Protein AF-A0AA38CJH4-F1 (afdb_monomer_lite)

Foldseek 3Di:
DLLPPDDDDDPDDDPDPVSVVNVVVFVVLLVVLLVPDDPVLNVVQVPPPTSNSSVVVVCCVVVPPPD

pLDDT: mean 82.01, std 13.98, range [45.91, 94.31]

InterPro domains:
  IPR061502 Copia/RE1/RE2-like, N-terminal domain [PF14223] (11-66)

Radius of gyration: 13.15 Å; chains: 1; bounding box: 30×20×39 Å

Organism: Taxus chinensis (NCBI:txid29808)

Secondary structure (DSSP, 8-state):
-TTTS-PPPPSS---SHHHHHHHHHHHHHHHHHHHTS-HHHHHHHTT-SSHHHHHHHHHHHHH----

Sequence (67 aa):
DVVDSGYTVPTTPPTNQTGKRVVENNSKAMNAILCGLAEAEFVKVMQCDTAKEMWDKLKTIYEGDNK

Structure (mmCIF, N/CA/C/O backbone):
data_AF-A0AA38CJH4-F1
#
_entry.id   AF-A0AA38CJH4-F1
#
loop_
_atom_site.group_PDB
_atom_site.id
_atom_site.type_symbol
_atom_site.label_atom_id
_atom_site.label_alt_id
_atom_site.label_comp_id
_atom_site.label_asym_id
_atom_site.label_entity_id
_atom_site.label_seq_id
_atom_site.pdbx_PDB_ins_code
_atom_site.Cartn_x
_atom_site.Cartn_y
_atom_site.Cartn_z
_atom_site.occupancy
_atom_site.B_iso_or_equiv
_atom_site.auth_seq_id
_atom_site.auth_comp_id
_atom_site.auth_asym_id
_atom_site.auth_atom_id
_atom_site.pdbx_PDB_model_num
ATOM 1 N N . ASP A 1 1 ? 3.657 -13.424 -7.099 1.00 45.91 1 ASP A N 1
ATOM 2 C CA . ASP A 1 1 ? 3.002 -12.104 -7.046 1.00 45.91 1 ASP A CA 1
ATOM 3 C C . ASP A 1 1 ? 4.005 -10.965 -7.034 1.00 45.91 1 ASP A C 1
ATOM 5 O O . ASP A 1 1 ? 5.072 -11.114 -6.451 1.00 45.91 1 ASP A O 1
ATOM 9 N N . VAL A 1 2 ? 3.668 -9.819 -7.637 1.00 52.06 2 VAL A N 1
ATOM 10 C CA . VAL A 1 2 ? 4.487 -8.585 -7.545 1.00 52.06 2 VAL A CA 1
ATOM 11 C C . VAL A 1 2 ? 4.608 -8.099 -6.092 1.00 52.06 2 VAL A C 1
ATOM 13 O O . VAL A 1 2 ? 5.584 -7.450 -5.742 1.00 52.06 2 VAL A O 1
ATOM 16 N N . VAL A 1 3 ? 3.652 -8.469 -5.237 1.00 50.62 3 VAL A N 1
ATOM 17 C CA . VAL A 1 3 ? 3.636 -8.155 -3.797 1.00 50.62 3 VAL A CA 1
ATOM 18 C C . VAL A 1 3 ? 4.598 -9.052 -2.992 1.00 50.62 3 VAL A C 1
ATOM 20 O O . VAL A 1 3 ? 5.075 -8.680 -1.917 1.00 50.62 3 VAL A O 1
ATOM 23 N N . ASP A 1 4 ? 4.918 -10.231 -3.530 1.00 48.66 4 ASP A N 1
ATOM 24 C CA . ASP A 1 4 ? 5.718 -11.257 -2.854 1.00 48.66 4 ASP A CA 1
ATOM 25 C C . ASP A 1 4 ? 7.206 -11.187 -3.247 1.00 48.66 4 ASP A C 1
ATOM 27 O O . ASP A 1 4 ? 8.102 -11.362 -2.423 1.00 48.66 4 ASP A O 1
ATOM 31 N N . SER A 1 5 ? 7.485 -10.790 -4.493 1.00 52.78 5 SER A N 1
ATOM 32 C CA . SER A 1 5 ? 8.831 -10.445 -4.961 1.00 52.78 5 SER A CA 1
ATOM 33 C C . SER A 1 5 ? 9.294 -9.138 -4.309 1.00 52.78 5 SER A C 1
ATOM 35 O O . SER A 1 5 ? 8.828 -8.071 -4.697 1.00 52.78 5 SER A O 1
ATOM 37 N N . GLY A 1 6 ? 10.214 -9.210 -3.341 1.00 56.50 6 GLY A N 1
ATOM 38 C CA . GLY A 1 6 ? 10.766 -8.061 -2.613 1.00 56.50 6 GLY A CA 1
ATOM 39 C C . GLY A 1 6 ? 11.166 -6.888 -3.515 1.00 56.50 6 GLY A C 1
ATOM 40 O O . GLY A 1 6 ? 12.240 -6.887 -4.112 1.00 56.50 6 GLY A O 1
ATOM 41 N N . TYR A 1 7 ? 10.290 -5.887 -3.604 1.00 65.19 7 TYR A N 1
ATOM 42 C CA . TYR A 1 7 ? 10.588 -4.599 -4.215 1.00 65.19 7 TYR A CA 1
ATOM 43 C C . TYR A 1 7 ? 11.561 -3.853 -3.301 1.00 65.19 7 TYR A C 1
ATOM 45 O O . TYR A 1 7 ? 11.238 -3.577 -2.147 1.00 65.19 7 TYR A O 1
ATOM 53 N N . THR A 1 8 ? 12.747 -3.531 -3.807 1.00 66.50 8 THR A N 1
ATOM 54 C CA . THR A 1 8 ? 13.657 -2.589 -3.155 1.00 66.50 8 THR A CA 1
ATOM 55 C C . THR A 1 8 ? 13.458 -1.216 -3.783 1.00 66.50 8 THR A C 1
ATOM 57 O O . THR A 1 8 ? 13.402 -1.094 -5.008 1.00 66.50 8 THR A O 1
ATOM 60 N N . VAL A 1 9 ? 13.333 -0.175 -2.953 1.00 70.19 9 VAL A N 1
ATOM 61 C CA . VAL A 1 9 ? 13.266 1.209 -3.440 1.00 70.19 9 VAL A CA 1
ATOM 62 C C . VAL A 1 9 ? 14.549 1.488 -4.237 1.00 70.19 9 VAL A C 1
ATOM 64 O O . VAL A 1 9 ? 15.642 1.399 -3.668 1.00 70.19 9 VAL A O 1
ATOM 67 N N . PRO A 1 10 ? 14.467 1.781 -5.548 1.00 66.94 10 PRO A N 1
ATOM 68 C CA . PRO A 1 10 ? 15.658 1.993 -6.355 1.00 66.94 10 PRO A CA 1
ATOM 69 C C . PRO A 1 10 ? 16.378 3.259 -5.893 1.00 66.94 10 PRO A C 1
ATOM 71 O O . PRO A 1 10 ? 15.838 4.358 -5.978 1.00 66.94 10 PRO A O 1
ATOM 74 N N . THR A 1 11 ? 17.621 3.118 -5.437 1.00 65.19 11 THR A N 1
ATOM 75 C CA . THR A 1 11 ? 18.478 4.259 -5.062 1.00 65.19 11 THR A CA 1
ATOM 76 C C . THR A 1 11 ? 18.958 5.044 -6.290 1.00 65.19 11 THR A C 1
ATOM 78 O O . THR A 1 11 ? 19.409 6.180 -6.176 1.00 65.19 11 THR A O 1
ATOM 81 N N . THR A 1 12 ? 18.853 4.449 -7.480 1.00 68.00 12 THR A N 1
ATOM 82 C CA . THR A 1 12 ? 19.161 5.073 -8.769 1.00 68.00 12 THR A CA 1
ATOM 83 C C . THR A 1 12 ? 17.980 4.910 -9.730 1.00 68.00 12 THR A C 1
ATOM 85 O O . THR A 1 12 ? 17.300 3.879 -9.696 1.00 68.00 12 THR A O 1
ATOM 88 N N . PRO A 1 13 ? 17.707 5.899 -10.607 1.00 74.44 13 PRO A N 1
ATOM 89 C CA . PRO A 1 13 ? 16.669 5.766 -11.620 1.00 74.44 13 PRO A CA 1
ATOM 90 C C . PRO A 1 13 ? 16.919 4.518 -12.476 1.00 74.44 13 PRO A C 1
ATOM 92 O O . PRO A 1 13 ? 18.038 4.335 -12.967 1.00 74.44 13 PRO A O 1
ATOM 95 N N . PRO A 1 14 ? 15.912 3.653 -12.686 1.00 74.31 14 PRO A N 1
ATOM 96 C CA . PRO A 1 14 ? 16.115 2.425 -13.434 1.00 74.31 14 PRO A CA 1
ATOM 97 C C . PRO A 1 14 ? 16.502 2.732 -14.885 1.00 74.31 14 PRO A C 1
ATOM 99 O O . PRO A 1 14 ? 15.738 3.317 -15.658 1.00 74.31 14 PRO A O 1
ATOM 102 N N . THR A 1 15 ? 17.708 2.313 -15.266 1.00 76.62 15 THR A N 1
ATOM 103 C CA . THR A 1 15 ? 18.267 2.523 -16.610 1.00 76.62 15 THR A CA 1
ATOM 104 C C . THR A 1 15 ? 17.813 1.458 -17.607 1.00 76.62 15 THR A C 1
ATOM 106 O O . THR A 1 15 ? 17.803 1.708 -18.811 1.00 76.62 15 THR A O 1
ATOM 109 N N . ASN A 1 16 ? 17.376 0.290 -17.126 1.00 83.56 16 ASN A N 1
ATOM 110 C CA . ASN A 1 16 ? 16.888 -0.815 -17.949 1.00 83.56 16 ASN A CA 1
ATOM 111 C C . ASN A 1 16 ? 15.350 -0.929 -17.928 1.00 83.56 16 ASN A C 1
ATOM 113 O O . ASN A 1 16 ? 14.661 -0.424 -17.039 1.00 83.56 16 ASN A O 1
ATOM 117 N N . GLN A 1 17 ? 14.794 -1.605 -18.938 1.00 84.50 17 GLN A N 1
ATOM 118 C CA . GLN A 1 17 ? 13.344 -1.772 -19.081 1.00 84.50 17 GLN A CA 1
ATOM 119 C C . GLN A 1 17 ? 12.731 -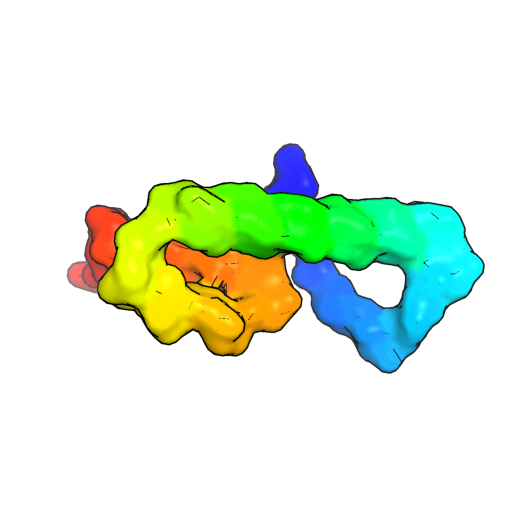2.561 -17.914 1.00 84.50 17 GLN A C 1
ATOM 121 O O . GLN A 1 17 ? 11.613 -2.270 -17.495 1.00 84.50 17 GLN A O 1
ATOM 126 N N . THR A 1 18 ? 13.460 -3.537 -17.373 1.00 84.25 18 THR A N 1
ATOM 127 C CA . THR A 1 18 ? 13.004 -4.363 -16.248 1.00 84.25 18 THR A CA 1
ATOM 128 C C . THR A 1 18 ? 12.808 -3.533 -14.982 1.00 84.25 18 THR A C 1
ATOM 130 O O . THR A 1 18 ? 11.743 -3.590 -14.380 1.00 84.25 18 THR A O 1
ATOM 133 N N . GLY A 1 19 ? 13.781 -2.700 -14.612 1.00 83.56 19 GLY A N 1
ATOM 134 C CA . GLY A 1 19 ? 13.693 -1.821 -13.448 1.00 83.56 19 GLY A CA 1
ATOM 135 C C . GLY A 1 19 ? 12.577 -0.787 -13.590 1.00 83.56 19 GLY A C 1
ATOM 136 O O . GLY A 1 19 ? 11.846 -0.546 -12.634 1.00 83.56 19 GLY A O 1
ATOM 137 N N . LYS A 1 20 ? 12.373 -0.240 -14.798 1.00 85.06 20 LYS A N 1
ATOM 138 C CA . LYS A 1 20 ? 11.246 0.668 -15.076 1.00 85.06 20 LYS A CA 1
ATOM 139 C C . LYS A 1 20 ? 9.904 -0.017 -14.824 1.00 85.06 20 LYS A C 1
ATOM 141 O O . LYS A 1 20 ? 9.080 0.518 -14.093 1.00 85.06 20 LYS A O 1
ATOM 146 N N . ARG A 1 21 ? 9.725 -1.239 -15.341 1.00 87.69 21 ARG A N 1
ATOM 147 C CA . ARG A 1 21 ? 8.510 -2.041 -15.112 1.00 87.69 21 ARG A CA 1
ATOM 148 C C . ARG A 1 21 ? 8.278 -2.334 -13.631 1.00 87.69 21 ARG A C 1
ATOM 150 O O . ARG A 1 21 ? 7.136 -2.336 -13.193 1.00 87.69 21 ARG A O 1
ATOM 157 N N . VAL A 1 22 ? 9.337 -2.576 -12.861 1.00 86.19 22 VAL A N 1
ATOM 158 C CA . VAL A 1 22 ? 9.242 -2.833 -11.415 1.00 86.19 22 VAL 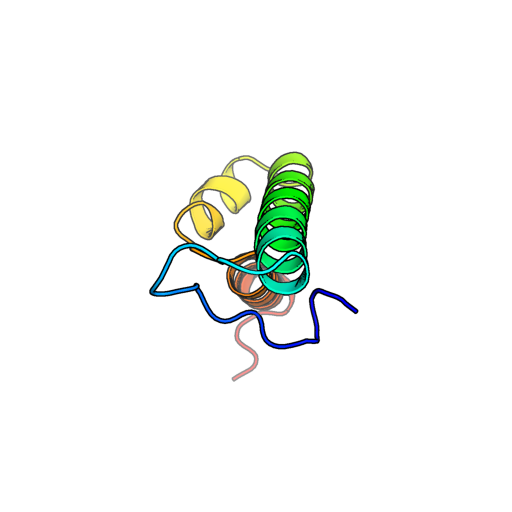A CA 1
ATOM 159 C C . VAL A 1 22 ? 8.738 -1.594 -10.664 1.00 86.19 22 VAL A C 1
ATOM 161 O O . VAL A 1 22 ? 7.800 -1.713 -9.878 1.00 86.19 22 VAL A O 1
ATOM 164 N N . VAL A 1 23 ? 9.278 -0.407 -10.958 1.00 86.81 23 VAL A N 1
ATOM 165 C CA . VAL A 1 23 ? 8.804 0.865 -10.375 1.00 86.81 23 VAL A CA 1
ATOM 166 C C . VAL A 1 23 ? 7.365 1.162 -10.783 1.00 86.81 23 VAL A C 1
ATOM 168 O O . VAL A 1 23 ? 6.531 1.439 -9.926 1.00 86.81 23 VAL A O 1
ATOM 171 N N . GLU A 1 24 ? 7.044 1.037 -12.072 1.00 90.38 24 GLU A N 1
ATOM 172 C CA . GLU A 1 24 ? 5.682 1.237 -12.579 1.00 90.38 24 GLU A CA 1
ATOM 173 C C . GLU A 1 24 ? 4.676 0.294 -11.912 1.00 90.38 24 GLU A C 1
ATOM 175 O O . GLU A 1 24 ? 3.575 0.711 -11.551 1.00 90.38 24 GLU A O 1
ATOM 180 N N . ASN A 1 25 ? 5.040 -0.977 -11.737 1.00 90.62 25 ASN A N 1
ATOM 181 C CA . ASN A 1 25 ? 4.184 -1.957 -11.082 1.00 90.62 25 ASN A CA 1
ATOM 182 C C . ASN A 1 25 ? 3.990 -1.633 -9.597 1.00 90.62 25 ASN A C 1
ATOM 184 O O . ASN A 1 25 ? 2.865 -1.744 -9.113 1.00 90.62 25 ASN A O 1
ATOM 188 N N . ASN A 1 26 ? 5.036 -1.187 -8.890 1.00 90.75 26 ASN A N 1
ATOM 189 C CA . ASN A 1 26 ? 4.906 -0.730 -7.507 1.00 90.75 26 ASN A CA 1
ATOM 190 C C . ASN A 1 26 ? 3.966 0.479 -7.413 1.00 90.75 26 ASN A C 1
ATOM 192 O O . ASN A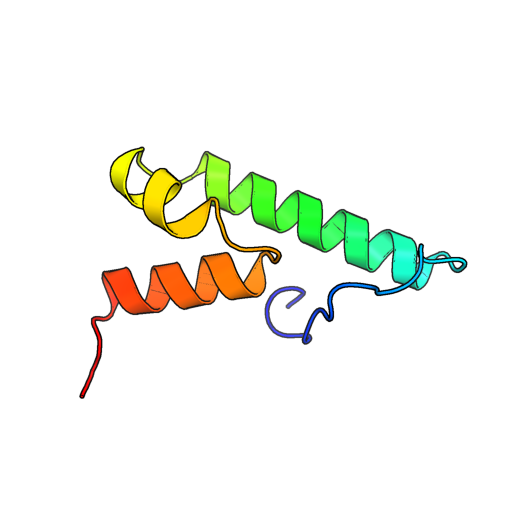 1 26 ? 3.027 0.448 -6.626 1.00 90.75 26 ASN A O 1
ATOM 196 N N . SER A 1 27 ? 4.132 1.496 -8.264 1.00 91.56 27 SER A N 1
ATOM 197 C CA . SER A 1 27 ? 3.237 2.662 -8.284 1.00 91.56 27 SER A CA 1
ATOM 198 C C . SER A 1 27 ? 1.785 2.283 -8.586 1.00 91.56 27 SER A C 1
ATOM 200 O O . SER A 1 27 ? 0.870 2.783 -7.935 1.00 91.56 27 SER A O 1
ATOM 202 N N . LYS A 1 28 ? 1.550 1.367 -9.534 1.00 93.56 28 LYS A N 1
ATOM 203 C CA . LYS A 1 28 ? 0.203 0.851 -9.833 1.00 93.56 28 LYS A CA 1
ATOM 204 C C . LYS A 1 28 ? -0.401 0.112 -8.641 1.00 93.56 28 LYS A C 1
ATOM 206 O O . LYS A 1 28 ? -1.575 0.315 -8.346 1.00 93.56 28 LYS A O 1
ATOM 211 N N . ALA A 1 29 ? 0.388 -0.714 -7.958 1.00 93.44 29 ALA A N 1
ATOM 212 C CA . ALA A 1 29 ? -0.056 -1.441 -6.775 1.00 93.44 29 ALA A CA 1
ATOM 213 C C . ALA A 1 29 ? -0.366 -0.493 -5.606 1.00 93.44 29 ALA A C 1
ATOM 215 O O . ALA A 1 29 ? -1.422 -0.626 -4.995 1.00 93.44 29 ALA A O 1
ATOM 216 N N . MET A 1 30 ? 0.483 0.510 -5.349 1.00 93.69 30 MET A N 1
ATOM 217 C CA . MET A 1 30 ? 0.219 1.549 -4.344 1.00 93.69 30 MET A CA 1
ATOM 218 C C . MET A 1 30 ? -1.092 2.276 -4.642 1.00 93.69 30 MET A C 1
ATOM 220 O O . MET A 1 30 ? -1.946 2.388 -3.770 1.00 93.69 30 MET A O 1
ATOM 224 N N . ASN A 1 31 ? -1.291 2.712 -5.889 1.00 93.88 31 ASN A N 1
ATOM 225 C CA . ASN A 1 31 ? -2.527 3.382 -6.284 1.00 93.88 31 ASN A CA 1
ATOM 226 C C . ASN A 1 31 ? -3.758 2.482 -6.089 1.00 93.88 31 ASN A C 1
ATOM 228 O O . ASN A 1 31 ? -4.768 2.933 -5.562 1.00 93.88 31 ASN A O 1
ATOM 232 N N . ALA A 1 32 ? -3.676 1.208 -6.487 1.00 94.31 32 ALA A N 1
ATOM 233 C CA . ALA A 1 32 ? -4.772 0.256 -6.319 1.00 94.31 32 ALA A CA 1
ATOM 234 C C . ALA A 1 32 ? -5.133 0.033 -4.842 1.00 94.31 32 ALA A C 1
ATOM 236 O O . ALA A 1 32 ? -6.317 0.006 -4.514 1.00 94.31 32 ALA A O 1
ATOM 237 N N . ILE A 1 33 ? -4.131 -0.076 -3.962 1.00 93.38 33 ILE A N 1
ATOM 238 C CA . ILE A 1 33 ? -4.342 -0.175 -2.513 1.00 93.38 33 ILE A CA 1
ATOM 239 C C . ILE A 1 33 ? -5.041 1.090 -2.016 1.00 93.38 33 ILE A C 1
ATOM 241 O O . ILE A 1 33 ? -6.125 1.000 -1.455 1.00 93.38 33 ILE A O 1
ATOM 245 N N . LEU A 1 34 ? -4.473 2.269 -2.278 1.00 92.62 34 LEU A N 1
ATOM 246 C CA . LEU A 1 34 ? -5.001 3.542 -1.783 1.00 92.62 34 LEU A CA 1
ATOM 247 C C . LEU A 1 34 ? -6.442 3.819 -2.234 1.00 92.62 34 LEU A C 1
ATOM 249 O O . LEU A 1 34 ? -7.231 4.331 -1.445 1.00 92.62 34 LEU A O 1
ATOM 253 N N . CYS A 1 35 ? -6.805 3.461 -3.469 1.00 93.69 35 CYS A N 1
ATOM 254 C CA . CYS A 1 35 ? -8.170 3.626 -3.977 1.00 93.69 35 CYS A CA 1
ATOM 255 C C . CYS A 1 35 ? -9.213 2.755 -3.257 1.00 93.69 35 CYS A C 1
ATOM 257 O O . CYS A 1 35 ? -10.398 3.070 -3.329 1.00 93.69 35 CYS A O 1
ATOM 259 N N . GLY A 1 36 ? -8.803 1.659 -2.614 1.00 91.62 36 GLY A N 1
ATOM 260 C CA . GLY A 1 36 ? -9.706 0.727 -1.934 1.00 91.62 36 GLY A CA 1
ATOM 261 C C . GLY A 1 36 ? -9.901 0.992 -0.440 1.00 91.62 36 GLY A C 1
ATOM 262 O O . GLY A 1 36 ? -10.691 0.289 0.184 1.00 91.62 36 GLY A O 1
ATOM 263 N N . LEU A 1 37 ? -9.184 1.957 0.143 1.00 92.88 37 LEU A N 1
ATOM 264 C CA . LEU A 1 37 ? -9.149 2.182 1.591 1.00 92.88 37 LEU A CA 1
ATOM 265 C C . LEU A 1 37 ? -10.148 3.237 2.062 1.00 92.88 37 LEU A C 1
ATOM 267 O O . LEU A 1 37 ? -10.400 4.229 1.377 1.00 92.88 37 LEU A O 1
ATOM 271 N N . ALA A 1 38 ? -10.646 3.072 3.291 1.00 92.94 38 ALA A N 1
ATOM 272 C CA . ALA A 1 38 ? -11.332 4.149 3.994 1.00 92.94 38 ALA A CA 1
ATOM 273 C C . ALA A 1 38 ? -10.334 5.232 4.439 1.00 92.94 38 ALA A C 1
ATOM 275 O O . ALA A 1 38 ? -9.154 4.962 4.667 1.00 92.94 38 ALA A O 1
ATOM 276 N N . GLU A 1 39 ? -10.811 6.462 4.645 1.00 92.06 39 GLU A N 1
ATOM 277 C CA . GLU A 1 39 ? -9.968 7.613 5.011 1.00 92.06 39 GLU A CA 1
ATOM 278 C C . GLU A 1 39 ? -9.095 7.350 6.256 1.00 92.06 39 GLU A C 1
ATOM 280 O O . GLU A 1 39 ? -7.906 7.670 6.279 1.00 92.06 39 GLU A O 1
ATOM 285 N N . ALA A 1 40 ? -9.650 6.673 7.266 1.00 90.12 40 ALA A N 1
ATOM 286 C CA . ALA A 1 40 ? -8.931 6.323 8.493 1.00 90.12 40 ALA A CA 1
ATOM 287 C C . ALA A 1 40 ? -7.762 5.344 8.271 1.00 90.12 40 ALA A C 1
ATOM 289 O O . ALA A 1 40 ? -6.788 5.355 9.026 1.00 90.12 40 ALA A O 1
ATOM 290 N N . GLU A 1 41 ? -7.857 4.475 7.268 1.00 91.19 41 GLU A N 1
ATOM 291 C CA . GLU A 1 41 ? -6.803 3.525 6.902 1.00 91.19 41 GLU A CA 1
ATOM 292 C C . GLU A 1 41 ? -5.798 4.167 5.954 1.00 91.19 41 GLU A C 1
ATOM 294 O O . GLU A 1 41 ? -4.591 3.997 6.125 1.00 91.19 41 GLU A O 1
ATOM 299 N N . PHE A 1 42 ? -6.297 4.968 5.011 1.00 91.38 42 PHE A N 1
ATOM 300 C CA . PHE A 1 42 ? -5.499 5.742 4.073 1.00 91.38 42 PHE A CA 1
ATOM 301 C C . PHE A 1 42 ? -4.446 6.573 4.811 1.00 91.38 42 PHE A C 1
ATOM 303 O O . PHE A 1 42 ? -3.255 6.453 4.528 1.00 91.38 42 PHE A O 1
ATOM 310 N N . VAL A 1 43 ? -4.852 7.337 5.833 1.00 91.38 43 VAL A N 1
ATOM 311 C CA . VAL A 1 43 ? -3.935 8.172 6.631 1.00 91.38 43 VAL A CA 1
ATOM 312 C C . VAL A 1 43 ? -2.845 7.340 7.320 1.00 91.38 43 VAL A C 1
ATOM 314 O O . VAL A 1 43 ? -1.722 7.809 7.501 1.00 91.38 43 VAL A O 1
ATOM 317 N N . LYS A 1 44 ? -3.127 6.081 7.675 1.00 90.25 44 LYS A N 1
ATOM 318 C CA . LYS A 1 44 ? -2.147 5.199 8.325 1.00 90.25 44 LYS A CA 1
ATOM 319 C C . LYS A 1 44 ? -1.104 4.665 7.348 1.00 90.25 44 LYS A C 1
ATOM 321 O O . LYS A 1 44 ? 0.028 4.433 7.774 1.00 90.25 44 LYS A O 1
ATOM 326 N N . VAL A 1 45 ? -1.455 4.455 6.081 1.00 91.62 45 VAL A N 1
ATOM 327 C CA . VAL A 1 45 ? -0.569 3.820 5.087 1.00 91.62 45 VAL A CA 1
ATOM 328 C C . VAL A 1 45 ? 0.017 4.792 4.065 1.00 91.62 45 VAL A C 1
ATOM 330 O O . VAL A 1 45 ? 0.975 4.439 3.391 1.00 91.62 45 VAL A O 1
ATOM 333 N N . MET A 1 46 ? -0.486 6.027 3.971 1.00 87.75 46 MET A N 1
ATOM 334 C CA . MET A 1 46 ? -0.029 7.017 2.981 1.00 87.75 46 MET A CA 1
ATOM 335 C C . MET A 1 46 ? 1.452 7.414 3.107 1.00 87.75 46 MET A C 1
ATOM 337 O O . MET A 1 46 ? 2.011 7.963 2.167 1.00 87.75 46 MET A O 1
ATOM 341 N N . GLN A 1 47 ? 2.071 7.170 4.267 1.00 87.62 47 GLN A N 1
ATOM 342 C CA . GLN A 1 47 ? 3.488 7.450 4.544 1.00 87.62 47 GLN A CA 1
ATOM 343 C C . GLN A 1 47 ? 4.420 6.289 4.137 1.00 87.62 47 GLN A C 1
ATOM 345 O O . GLN A 1 47 ? 5.620 6.379 4.358 1.00 87.62 47 GLN A O 1
ATOM 350 N N . CYS A 1 48 ? 3.885 5.176 3.626 1.00 91.12 48 CYS A N 1
ATOM 351 C CA . CYS A 1 48 ? 4.685 4.039 3.175 1.00 91.12 48 CYS A CA 1
ATOM 352 C C . CYS A 1 48 ? 5.273 4.301 1.782 1.00 91.12 48 CYS A C 1
ATOM 354 O O . CYS A 1 48 ? 4.576 4.798 0.895 1.00 91.12 48 CYS A O 1
ATOM 356 N N . ASP A 1 49 ? 6.523 3.891 1.570 1.00 89.19 49 ASP A N 1
ATOM 357 C CA . ASP A 1 49 ? 7.264 4.143 0.329 1.00 89.19 49 ASP A CA 1
ATOM 358 C C . ASP A 1 49 ? 6.993 3.073 -0.740 1.00 89.19 49 ASP A C 1
ATOM 360 O O . ASP A 1 49 ? 7.265 3.263 -1.932 1.00 89.19 49 ASP A O 1
ATOM 364 N N . THR A 1 50 ? 6.447 1.924 -0.331 1.00 90.31 50 THR A N 1
ATOM 365 C CA . THR A 1 50 ? 6.211 0.775 -1.211 1.00 90.31 50 THR A CA 1
ATOM 366 C C . THR A 1 50 ? 4.820 0.172 -1.037 1.00 90.31 50 THR A C 1
ATOM 368 O O . THR A 1 50 ? 4.231 0.192 0.045 1.00 90.31 50 THR A O 1
ATOM 371 N N . ALA A 1 51 ? 4.305 -0.454 -2.101 1.00 91.00 51 ALA A N 1
ATOM 372 C CA . ALA A 1 51 ? 3.053 -1.210 -2.033 1.00 91.00 51 ALA A CA 1
ATOM 373 C C . ALA A 1 51 ? 3.135 -2.365 -1.021 1.00 91.00 51 ALA A C 1
ATOM 375 O O . ALA A 1 51 ? 2.139 -2.697 -0.380 1.00 91.00 51 ALA A O 1
ATOM 376 N N . LYS A 1 52 ? 4.325 -2.960 -0.862 1.00 89.00 52 LYS A N 1
ATOM 377 C CA . LYS A 1 52 ? 4.574 -4.036 0.102 1.00 89.00 52 LYS A CA 1
ATOM 378 C C . LYS A 1 52 ? 4.395 -3.541 1.537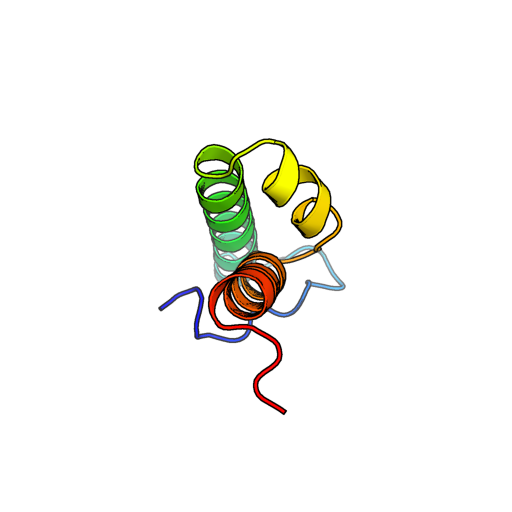 1.00 89.00 52 LYS A C 1
ATOM 380 O O . LYS A 1 52 ? 3.651 -4.155 2.288 1.00 89.00 52 LYS A O 1
ATOM 385 N N . GLU A 1 53 ? 4.998 -2.409 1.890 1.00 90.81 53 GLU A N 1
ATOM 386 C CA . GLU A 1 53 ? 4.847 -1.805 3.220 1.00 90.81 53 GLU A CA 1
ATOM 387 C C . GLU A 1 53 ? 3.404 -1.388 3.504 1.00 90.81 53 GLU A C 1
ATOM 389 O O . GLU A 1 53 ? 2.915 -1.618 4.609 1.00 90.81 53 GLU A O 1
ATOM 394 N N . MET A 1 54 ? 2.702 -0.822 2.512 1.00 93.75 54 MET A N 1
ATOM 395 C CA . MET A 1 54 ? 1.273 -0.522 2.645 1.00 93.75 54 MET A CA 1
ATOM 396 C C . MET A 1 54 ? 0.479 -1.791 2.973 1.00 93.75 54 MET A C 1
ATOM 398 O O . MET A 1 54 ? -0.295 -1.802 3.927 1.00 93.75 54 MET A O 1
ATOM 402 N N . TRP A 1 55 ? 0.700 -2.870 2.218 1.00 92.50 55 TRP A N 1
ATOM 403 C CA . TRP A 1 55 ? 0.023 -4.151 2.422 1.00 92.50 55 TRP A CA 1
ATOM 404 C C . TRP A 1 55 ? 0.367 -4.803 3.767 1.00 92.50 55 TRP A C 1
ATOM 406 O O . TRP A 1 55 ? -0.523 -5.283 4.466 1.00 92.50 55 TRP A O 1
ATOM 416 N N . ASP A 1 56 ? 1.640 -4.797 4.161 1.00 90.69 56 ASP A N 1
ATOM 417 C CA . ASP A 1 56 ? 2.089 -5.346 5.441 1.00 90.6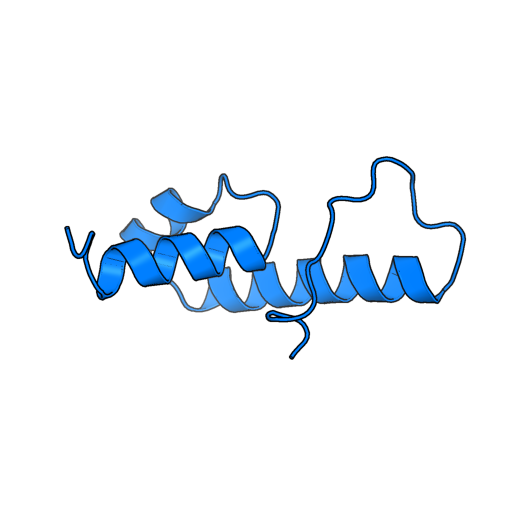9 56 ASP A CA 1
ATOM 418 C C . ASP A 1 56 ? 1.478 -4.575 6.618 1.00 90.69 56 ASP A C 1
ATOM 420 O O . ASP A 1 56 ? 0.973 -5.188 7.558 1.00 90.69 56 ASP A O 1
ATOM 424 N N . LYS A 1 57 ? 1.404 -3.243 6.526 1.00 91.19 57 LYS A N 1
ATOM 425 C CA . LYS A 1 57 ? 0.763 -2.405 7.545 1.00 91.19 57 LYS A CA 1
ATOM 426 C C . LYS A 1 57 ? -0.746 -2.634 7.630 1.00 91.19 57 LYS A C 1
ATOM 428 O O . LYS A 1 57 ? -1.287 -2.656 8.733 1.00 91.19 57 LYS A O 1
ATOM 433 N N . LEU A 1 58 ? -1.424 -2.832 6.496 1.00 91.12 58 LEU A N 1
ATOM 434 C CA . LEU A 1 58 ? -2.847 -3.194 6.477 1.00 91.12 58 LEU A CA 1
ATOM 435 C C . LEU A 1 5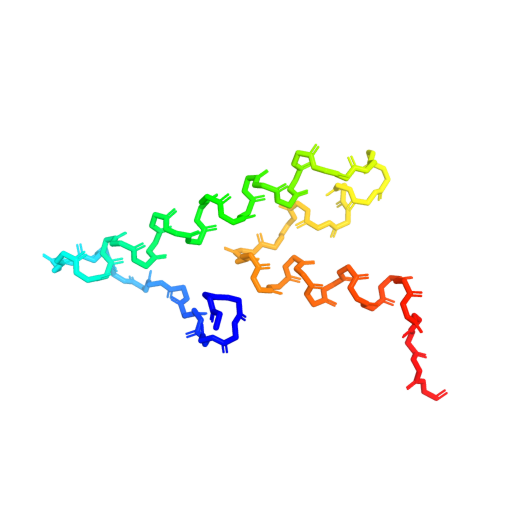8 ? -3.087 -4.542 7.153 1.00 91.12 58 LEU A C 1
ATOM 437 O O . LEU A 1 58 ? -3.976 -4.634 7.997 1.00 91.12 58 LEU A O 1
ATOM 441 N N . LYS A 1 59 ? -2.268 -5.559 6.856 1.00 90.56 59 LYS A N 1
ATOM 442 C CA . LYS A 1 59 ? -2.350 -6.856 7.544 1.00 90.56 59 LYS A CA 1
ATOM 443 C C . LYS A 1 59 ? -2.220 -6.688 9.054 1.00 90.56 59 LYS A C 1
ATOM 445 O O . LYS A 1 59 ? -3.076 -7.177 9.775 1.00 90.56 59 LYS A O 1
ATOM 450 N N . THR A 1 60 ? -1.251 -5.907 9.539 1.00 88.44 60 THR A N 1
ATOM 451 C CA . THR A 1 60 ? -1.112 -5.636 10.982 1.00 88.44 60 THR A CA 1
ATOM 452 C C . THR A 1 60 ? -2.341 -4.943 11.587 1.00 88.44 60 THR A C 1
ATOM 454 O O . THR A 1 60 ? -2.703 -5.229 12.724 1.00 88.44 60 THR A O 1
ATOM 457 N N . ILE A 1 61 ? -3.003 -4.040 10.853 1.00 86.44 61 ILE A N 1
ATOM 458 C CA . ILE A 1 61 ? -4.217 -3.355 11.334 1.00 86.44 61 ILE A CA 1
ATOM 459 C C . ILE A 1 61 ? -5.392 -4.334 11.481 1.00 86.44 61 ILE A C 1
ATOM 461 O O . ILE A 1 61 ? -6.146 -4.221 12.447 1.00 86.44 61 ILE A O 1
ATOM 465 N N . TYR A 1 62 ? -5.554 -5.266 10.540 1.00 87.31 62 TYR A N 1
ATOM 466 C CA . TYR A 1 62 ? -6.713 -6.162 10.474 1.00 87.31 62 TYR A CA 1
ATOM 467 C C . TYR A 1 62 ? -6.540 -7.481 11.221 1.00 87.31 62 TYR A C 1
ATOM 469 O O . TYR A 1 62 ? -7.478 -7.956 11.855 1.00 87.31 62 TYR A O 1
ATOM 477 N N . GLU A 1 63 ? -5.356 -8.076 11.148 1.00 87.00 63 GLU A N 1
ATOM 478 C CA . GLU A 1 63 ? -5.034 -9.332 11.830 1.00 87.00 63 GLU A CA 1
ATOM 479 C C . GLU A 1 63 ? -4.652 -9.092 13.301 1.00 87.00 63 GLU A C 1
ATOM 481 O O . GLU A 1 63 ? -4.606 -10.037 14.088 1.00 87.00 63 GLU A O 1
ATOM 486 N N . GLY A 1 64 ? -4.430 -7.826 13.679 1.00 66.81 64 GLY A N 1
ATOM 487 C CA . GLY A 1 64 ? -3.902 -7.427 14.978 1.00 66.81 64 GLY A CA 1
ATOM 488 C C . GLY A 1 64 ? -2.402 -7.709 15.097 1.00 66.81 64 GLY A C 1
ATOM 489 O O . GLY A 1 64 ? -1.830 -8.514 14.362 1.00 66.81 64 GLY A O 1
ATOM 490 N N . ASP A 1 65 ? -1.739 -7.047 16.049 1.00 60.06 65 ASP A N 1
ATOM 491 C CA . ASP A 1 65 ? -0.398 -7.454 16.479 1.00 60.06 65 ASP A CA 1
ATOM 492 C C . ASP A 1 65 ? -0.591 -8.747 17.292 1.00 60.06 65 ASP A C 1
ATOM 494 O O . ASP A 1 65 ? -0.817 -8.697 18.499 1.00 60.06 65 ASP A O 1
ATOM 498 N N . ASN A 1 66 ? -0.635 -9.900 16.611 1.00 54.28 66 ASN A N 1
ATOM 499 C CA . ASN A 1 66 ? -0.633 -11.219 17.250 1.00 54.28 66 ASN A CA 1
ATOM 500 C C . ASN A 1 66 ? 0.713 -11.392 17.975 1.00 54.28 66 ASN A C 1
ATOM 502 O O . ASN A 1 66 ? 1.661 -11.961 17.432 1.00 54.28 66 ASN A O 1
ATOM 506 N N . LYS A 1 67 ? 0.805 -10.841 19.185 1.00 54.66 67 LYS A N 1
ATOM 507 C CA . LYS A 1 67 ? 1.817 -11.160 20.191 1.00 54.66 67 LYS A CA 1
ATOM 508 C C . LYS A 1 67 ? 1.205 -12.010 21.288 1.00 54.66 67 LYS A C 1
ATOM 510 O O . LYS A 1 67 ? 0.079 -11.682 21.721 1.00 54.66 67 LYS A O 1
#